Protein AF-A0AAN6TP79-F1 (afdb_monomer_lite)

Organism: NCBI:txid2587402

InterPro domains:
  IPR029052 Metallo-dependent phosphatase-like [G3DSA:3.60.21.10] (29-122)
  IPR029052 Metallo-dependent phosphatase-like [SSF56300] (22-113)

Foldseek 3Di:
DAEDQLFFQQDPVLQVVQCVPPCCNVPPPPDGSVVSNVVNVVVLVVLVVVLCVVPVDPDLDAAEYEYAAACCDPQLADPVCPPPSNCRRRYYPRLAVPSVVRHDAYHYHRRPDDGPGDDRPDD

Structure (mmCIF, N/CA/C/O backbone):
data_AF-A0AAN6TP79-F1
#
_entry.id   AF-A0AAN6TP79-F1
#
loop_
_atom_site.group_PDB
_atom_site.id
_atom_site.type_symbol
_atom_site.label_atom_id
_atom_site.label_alt_id
_atom_site.label_comp_id
_atom_site.label_asym_id
_atom_site.label_entity_id
_atom_site.label_seq_id
_atom_site.pdbx_PDB_ins_code
_atom_site.Cartn_x
_atom_site.Cartn_y
_atom_site.Cartn_z
_atom_site.occupancy
_atom_site.B_iso_or_equiv
_atom_site.auth_seq_id
_atom_site.auth_comp_id
_atom_site.auth_asym_id
_atom_site.auth_atom_id
_atom_site.pdbx_PDB_model_num
ATOM 1 N N . MET A 1 1 ? -1.975 2.909 18.268 1.00 73.56 1 MET A N 1
ATOM 2 C CA . MET A 1 1 ? -1.696 3.383 16.901 1.00 73.56 1 MET A CA 1
ATOM 3 C C . MET A 1 1 ? -0.992 2.246 16.197 1.00 73.56 1 MET A C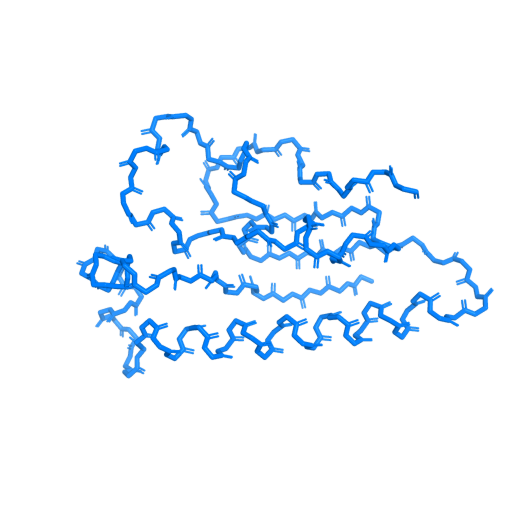 1
ATOM 5 O O . MET A 1 1 ? -0.227 1.568 16.870 1.00 73.56 1 MET A O 1
ATOM 9 N N . LEU A 1 2 ? -1.324 1.999 14.935 1.00 85.94 2 LEU A N 1
ATOM 10 C CA . LEU A 1 2 ? -0.627 1.035 14.084 1.00 85.94 2 LEU A CA 1
ATOM 11 C C . LEU A 1 2 ? -0.030 1.785 12.899 1.00 85.94 2 LEU A C 1
ATOM 13 O O . LEU A 1 2 ? -0.610 2.785 12.465 1.00 85.94 2 LEU A O 1
ATOM 17 N N . ASP A 1 3 ? 1.090 1.300 12.391 1.00 85.25 3 ASP A N 1
ATOM 18 C CA . ASP A 1 3 ? 1.784 1.885 11.259 1.00 85.25 3 ASP A CA 1
ATOM 19 C C . ASP A 1 3 ? 2.439 0.823 10.374 1.00 85.25 3 ASP A C 1
ATOM 21 O O . ASP A 1 3 ? 2.836 -0.243 10.840 1.00 85.25 3 ASP A O 1
ATOM 25 N N . CYS A 1 4 ? 2.494 1.104 9.074 1.00 86.25 4 CYS A N 1
ATOM 26 C CA . CYS A 1 4 ? 3.216 0.301 8.085 1.00 86.25 4 CYS A CA 1
ATOM 27 C C . CYS A 1 4 ? 3.509 1.141 6.837 1.00 86.25 4 CYS A C 1
ATOM 29 O O . CYS A 1 4 ? 2.944 2.223 6.661 1.00 86.25 4 CYS A O 1
ATOM 31 N N . THR A 1 5 ? 4.372 0.654 5.944 1.00 87.12 5 THR A N 1
ATOM 32 C CA . THR A 1 5 ? 4.577 1.325 4.652 1.00 87.12 5 THR A CA 1
ATOM 33 C C . THR A 1 5 ? 3.290 1.263 3.831 1.00 87.12 5 THR A C 1
ATOM 35 O O . THR A 1 5 ? 2.881 2.274 3.255 1.00 87.12 5 THR A O 1
ATOM 38 N N . LEU A 1 6 ? 2.609 0.113 3.868 1.00 88.38 6 LEU A N 1
ATOM 39 C CA . LEU A 1 6 ? 1.471 -0.218 3.019 1.00 88.38 6 LEU A CA 1
ATOM 40 C C . LEU A 1 6 ? 1.857 -0.046 1.552 1.00 88.38 6 LEU A C 1
ATOM 42 O O . LEU A 1 6 ? 1.348 0.828 0.860 1.00 88.38 6 LEU A O 1
ATOM 46 N N . LEU A 1 7 ? 2.774 -0.872 1.061 1.00 90.88 7 LEU A N 1
ATOM 47 C CA . LEU A 1 7 ? 3.063 -0.926 -0.364 1.00 90.88 7 LEU A CA 1
ATOM 48 C C . LEU A 1 7 ? 1.766 -1.069 -1.161 1.00 90.88 7 LEU A C 1
ATOM 50 O O . LEU A 1 7 ? 0.758 -1.569 -0.675 1.00 90.88 7 LEU A O 1
ATOM 54 N N . SER A 1 8 ? 1.750 -0.547 -2.376 1.00 89.62 8 SER A N 1
ATOM 55 C CA . SER A 1 8 ? 0.552 -0.544 -3.214 1.00 89.62 8 SER A CA 1
ATOM 56 C C . SER A 1 8 ? 0.304 -1.899 -3.882 1.00 89.62 8 SER A C 1
ATOM 58 O O . SER A 1 8 ? 1.241 -2.608 -4.253 1.00 89.62 8 SER A O 1
ATOM 60 N N . ALA A 1 9 ? -0.966 -2.238 -4.109 1.00 90.19 9 ALA A N 1
ATOM 61 C CA . ALA A 1 9 ? -1.326 -3.357 -4.970 1.00 90.19 9 ALA A CA 1
ATOM 62 C C . ALA A 1 9 ? -1.218 -2.918 -6.435 1.00 90.19 9 ALA A C 1
ATOM 64 O O . ALA A 1 9 ? -2.112 -2.250 -6.952 1.00 90.19 9 ALA A O 1
ATOM 65 N N . ILE A 1 10 ? -0.128 -3.286 -7.112 1.00 90.62 10 ILE A N 1
ATOM 66 C CA . ILE A 1 10 ? 0.071 -2.951 -8.528 1.00 90.62 10 ILE A CA 1
ATOM 67 C C . ILE A 1 10 ? -0.671 -3.978 -9.401 1.00 90.62 10 ILE A C 1
ATOM 69 O O . ILE A 1 10 ? -0.289 -5.158 -9.394 1.00 90.62 10 ILE A O 1
ATOM 73 N N . PRO A 1 11 ? -1.688 -3.568 -10.190 1.00 89.56 11 PRO A N 1
ATOM 74 C CA . PRO A 1 11 ? -2.380 -4.468 -11.106 1.00 89.56 11 PRO A CA 1
ATOM 75 C C . PRO A 1 11 ? -1.410 -5.080 -12.112 1.00 89.56 11 PRO A C 1
ATOM 77 O O . PRO A 1 11 ? -0.502 -4.402 -12.589 1.00 89.56 11 PRO A O 1
ATOM 80 N N . GLU A 1 12 ? -1.632 -6.337 -12.496 1.00 90.75 12 GLU A N 1
ATOM 81 C CA . GLU A 1 12 ? -0.758 -7.042 -13.444 1.00 90.75 12 GLU A CA 1
ATOM 82 C C . GLU A 1 12 ? -0.551 -6.252 -14.745 1.00 90.75 12 GLU A C 1
ATOM 84 O O . GLU A 1 12 ? 0.584 -6.068 -15.183 1.00 90.75 12 GLU A O 1
ATOM 89 N N . ALA A 1 13 ? -1.631 -5.678 -15.284 1.00 91.31 13 ALA A N 1
ATOM 90 C CA . ALA A 1 13 ? -1.605 -4.840 -16.482 1.00 91.31 13 ALA A CA 1
ATOM 91 C C . ALA A 1 13 ? -0.745 -3.565 -16.342 1.00 91.31 13 ALA A C 1
ATOM 93 O O . ALA A 1 13 ? -0.284 -3.028 -17.346 1.00 91.31 13 ALA A O 1
ATOM 94 N N . ALA A 1 14 ? -0.510 -3.083 -15.117 1.00 90.12 14 ALA A N 1
ATOM 95 C CA . ALA A 1 14 ? 0.275 -1.883 -14.835 1.00 90.12 14 ALA A CA 1
ATOM 96 C C . ALA A 1 14 ? 1.734 -2.184 -14.443 1.00 90.12 14 ALA A C 1
ATOM 98 O O . ALA A 1 14 ? 2.553 -1.267 -14.406 1.00 90.12 14 ALA A O 1
ATOM 99 N N . ARG A 1 15 ? 2.104 -3.447 -14.178 1.00 93.56 15 ARG A N 1
ATOM 100 C CA . ARG A 1 15 ? 3.451 -3.800 -13.683 1.00 93.56 15 ARG A CA 1
ATOM 101 C C . ARG A 1 15 ? 4.562 -3.311 -14.604 1.00 93.56 15 ARG A C 1
ATOM 103 O O . ARG A 1 15 ? 5.476 -2.641 -14.142 1.00 93.56 15 ARG A O 1
ATOM 110 N N . GLY A 1 16 ? 4.438 -3.570 -15.907 1.00 93.94 16 GLY A N 1
ATOM 111 C CA . GLY A 1 16 ? 5.467 -3.186 -16.876 1.00 93.94 16 GLY A CA 1
ATOM 112 C C . GLY A 1 16 ? 5.687 -1.672 -16.958 1.00 93.94 16 GLY A C 1
ATOM 113 O O . GLY A 1 16 ? 6.827 -1.215 -17.004 1.00 93.94 16 GLY A O 1
ATOM 114 N N . ILE A 1 17 ? 4.613 -0.872 -16.932 1.00 93.81 17 ILE A N 1
ATOM 115 C CA . ILE A 1 17 ? 4.743 0.591 -16.955 1.00 93.81 17 ILE A CA 1
ATOM 116 C C . ILE A 1 17 ? 5.260 1.135 -15.618 1.00 93.81 17 ILE A C 1
ATOM 118 O O . ILE A 1 17 ? 6.061 2.067 -15.623 1.00 93.81 17 ILE A O 1
ATOM 122 N N . VAL A 1 18 ? 4.865 0.539 -14.489 1.00 92.75 18 VAL A N 1
ATOM 123 C CA . VAL A 1 18 ? 5.354 0.919 -13.158 1.00 92.75 18 VAL A CA 1
ATOM 124 C C . VAL A 1 18 ? 6.851 0.646 -13.028 1.00 92.75 18 VAL A C 1
ATOM 126 O O . VAL A 1 18 ? 7.592 1.573 -12.712 1.00 92.75 18 VAL A O 1
ATOM 129 N N . GLU A 1 19 ? 7.318 -0.560 -13.360 1.00 94.50 19 GLU A N 1
ATOM 130 C CA . GLU A 1 19 ? 8.749 -0.904 -13.322 1.00 94.50 19 GLU A CA 1
ATOM 131 C C . GLU A 1 19 ? 9.577 0.003 -14.248 1.00 94.50 19 GLU A C 1
ATOM 133 O O . GLU A 1 19 ? 10.667 0.457 -13.900 1.00 94.50 19 GLU A O 1
ATOM 138 N N . ALA A 1 20 ? 9.033 0.351 -15.418 1.00 93.12 20 ALA A N 1
ATOM 139 C CA . ALA A 1 20 ? 9.699 1.242 -16.361 1.00 93.12 20 ALA A CA 1
ATOM 140 C C . ALA A 1 20 ? 9.758 2.713 -15.903 1.00 93.12 20 ALA A C 1
ATOM 142 O O . ALA A 1 20 ? 10.632 3.462 -16.359 1.00 93.12 20 ALA A O 1
ATOM 143 N N . LYS A 1 21 ? 8.833 3.178 -15.055 1.00 93.19 21 LYS A N 1
ATOM 144 C CA . LYS A 1 21 ? 8.660 4.612 -14.745 1.00 93.19 21 LYS A CA 1
ATOM 145 C C . LYS A 1 21 ? 9.023 4.997 -13.319 1.00 93.19 21 LYS A C 1
ATOM 147 O O . LYS A 1 21 ? 9.476 6.120 -13.122 1.00 93.19 21 LYS A O 1
ATOM 152 N N . VAL A 1 22 ? 8.877 4.094 -12.358 1.00 91.06 22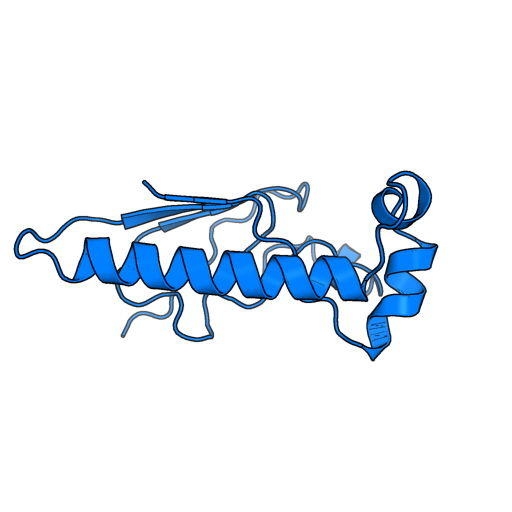 VAL A N 1
ATOM 153 C CA . VAL A 1 22 ? 9.145 4.355 -10.942 1.00 91.06 22 VAL A CA 1
ATOM 154 C C . VAL A 1 22 ? 10.582 3.953 -10.612 1.00 91.06 22 VAL A C 1
ATOM 156 O O . VAL A 1 22 ? 11.008 2.840 -10.913 1.00 91.06 22 VAL A O 1
ATOM 159 N N . ASN A 1 23 ? 11.349 4.875 -10.024 1.00 92.12 23 ASN A N 1
ATOM 160 C CA . ASN A 1 23 ? 12.787 4.684 -9.800 1.00 92.12 23 ASN A CA 1
ATOM 161 C C . ASN A 1 23 ? 13.101 3.563 -8.808 1.00 92.12 23 ASN A C 1
ATOM 163 O O . ASN A 1 23 ? 14.116 2.897 -8.973 1.00 92.12 23 ASN A O 1
ATOM 167 N N . ASP A 1 24 ? 12.228 3.295 -7.840 1.00 89.81 24 ASP A N 1
ATOM 168 C CA . ASP A 1 24 ? 12.428 2.230 -6.852 1.00 89.81 24 ASP A CA 1
ATOM 169 C C . ASP A 1 24 ? 12.675 0.866 -7.518 1.00 89.81 24 ASP A C 1
ATOM 171 O O . ASP A 1 24 ? 13.552 0.120 -7.096 1.00 89.81 24 ASP A O 1
ATOM 175 N N . PHE A 1 25 ? 11.990 0.575 -8.629 1.00 92.94 25 PHE A N 1
ATOM 176 C CA . PHE A 1 25 ? 12.159 -0.667 -9.401 1.00 92.94 25 PHE A CA 1
ATOM 177 C C . PHE A 1 25 ? 13.439 -0.711 -10.250 1.00 92.94 25 PHE A C 1
ATOM 179 O O . PHE A 1 25 ? 13.752 -1.740 -10.845 1.00 92.94 25 PHE A O 1
ATOM 186 N N . LYS A 1 26 ? 14.177 0.398 -10.332 1.00 91.75 26 LYS A N 1
ATOM 187 C CA . LYS A 1 26 ? 15.444 0.512 -11.072 1.00 91.75 26 LYS A CA 1
ATOM 188 C C . LYS A 1 26 ? 16.642 0.537 -10.135 1.00 91.75 26 LYS A C 1
ATOM 190 O O . LYS A 1 26 ? 17.664 -0.070 -10.432 1.00 91.75 26 LYS A O 1
ATOM 195 N N . GLU A 1 27 ? 16.500 1.243 -9.019 1.00 94.38 27 GLU A N 1
ATOM 196 C CA . GLU A 1 27 ? 17.589 1.521 -8.085 1.00 94.38 27 GLU A CA 1
ATOM 197 C C . GLU A 1 27 ? 17.672 0.481 -6.957 1.00 94.38 27 GLU A C 1
ATOM 199 O O . GLU A 1 27 ? 18.757 0.209 -6.440 1.00 94.38 27 GLU A O 1
ATOM 204 N N . ILE A 1 28 ? 16.549 -0.139 -6.567 1.00 93.25 28 ILE A N 1
ATOM 205 C CA . ILE A 1 28 ? 16.540 -1.160 -5.516 1.00 93.25 28 ILE A CA 1
ATOM 206 C C . ILE A 1 28 ? 16.822 -2.528 -6.141 1.00 93.25 28 ILE A C 1
ATOM 208 O O . ILE A 1 28 ? 16.048 -3.065 -6.937 1.00 93.25 28 ILE A O 1
ATOM 212 N N . SER A 1 29 ? 17.945 -3.125 -5.742 1.00 94.25 29 SER A N 1
ATOM 213 C CA . SER A 1 29 ? 18.373 -4.431 -6.245 1.00 94.25 29 SER A CA 1
ATOM 214 C C . SER A 1 29 ? 17.311 -5.508 -6.009 1.00 94.25 29 SER A C 1
ATOM 216 O O . SER A 1 29 ? 16.832 -5.697 -4.889 1.00 94.25 29 SER A O 1
ATOM 218 N N . GLN A 1 30 ? 16.972 -6.243 -7.074 1.00 92.75 30 GLN A N 1
ATOM 219 C CA . GLN A 1 30 ? 15.981 -7.328 -7.065 1.00 92.75 30 GLN A CA 1
ATOM 220 C C . GLN A 1 30 ? 14.573 -6.897 -6.610 1.00 92.75 30 GLN A C 1
ATOM 222 O O . GLN A 1 30 ? 13.797 -7.727 -6.119 1.00 92.75 30 GLN A O 1
ATOM 227 N N . TRP A 1 31 ? 14.235 -5.614 -6.762 1.00 95.31 31 TRP A N 1
ATOM 228 C CA . TRP A 1 31 ? 12.897 -5.102 -6.501 1.00 95.31 31 TRP A CA 1
ATOM 229 C C . TRP A 1 31 ? 12.043 -5.161 -7.768 1.00 95.31 31 TRP A C 1
ATOM 231 O O . TRP A 1 31 ? 12.235 -4.391 -8.702 1.00 95.31 31 TRP A O 1
ATOM 241 N N . THR A 1 32 ? 11.109 -6.110 -7.808 1.00 94.75 32 THR A N 1
ATOM 242 C CA . THR A 1 32 ? 10.174 -6.307 -8.928 1.00 94.75 32 THR A CA 1
ATOM 243 C C . THR A 1 32 ? 8.753 -5.980 -8.491 1.00 94.75 32 THR A C 1
ATOM 245 O O . THR A 1 32 ? 8.432 -6.056 -7.304 1.00 94.75 32 THR A O 1
ATOM 248 N N . ALA A 1 33 ? 7.855 -5.684 -9.431 1.00 93.75 33 ALA A N 1
ATOM 249 C CA . ALA A 1 33 ? 6.439 -5.470 -9.133 1.00 93.75 33 ALA A CA 1
ATOM 250 C C . ALA A 1 33 ? 5.784 -6.717 -8.519 1.00 93.75 33 ALA A C 1
ATOM 252 O O . ALA A 1 33 ? 4.856 -6.605 -7.719 1.00 93.75 33 ALA A O 1
ATOM 253 N N . GLN A 1 34 ? 6.297 -7.909 -8.840 1.00 93.31 34 GLN A N 1
ATOM 254 C CA . GLN A 1 34 ? 5.899 -9.145 -8.170 1.00 93.31 34 GLN A CA 1
ATOM 255 C C . GLN A 1 34 ? 6.317 -9.147 -6.695 1.00 93.31 34 GLN A C 1
ATOM 257 O O . GLN A 1 34 ? 5.493 -9.440 -5.833 1.00 93.31 34 GLN A O 1
ATOM 262 N N . ARG A 1 35 ? 7.578 -8.809 -6.394 1.00 94.62 35 ARG A N 1
ATOM 263 C CA . ARG A 1 35 ? 8.077 -8.738 -5.014 1.00 94.62 35 ARG A CA 1
ATOM 264 C C . ARG A 1 35 ? 7.349 -7.666 -4.208 1.00 94.62 35 ARG A C 1
ATOM 266 O O . ARG A 1 35 ? 6.965 -7.922 -3.075 1.00 94.62 35 ARG A O 1
ATOM 273 N N . HIS A 1 36 ? 7.123 -6.501 -4.808 1.00 94.75 36 HIS A N 1
ATOM 274 C CA . HIS A 1 36 ? 6.339 -5.415 -4.224 1.00 94.75 36 HIS A CA 1
ATOM 275 C C . HIS A 1 36 ? 4.920 -5.875 -3.868 1.00 94.75 36 HIS A C 1
ATOM 277 O O . HIS A 1 36 ? 4.462 -5.623 -2.760 1.00 94.75 36 HIS A O 1
ATOM 283 N N . GLY A 1 37 ? 4.255 -6.608 -4.770 1.00 92.69 37 GLY A N 1
ATOM 284 C CA . GLY A 1 37 ? 2.940 -7.201 -4.511 1.00 92.69 37 GLY A CA 1
ATOM 285 C C . GLY A 1 37 ? 2.947 -8.237 -3.381 1.00 92.69 37 GLY A C 1
ATOM 286 O O . GLY A 1 37 ? 2.064 -8.212 -2.535 1.00 92.69 37 GLY A O 1
ATOM 287 N N . ALA A 1 38 ? 3.967 -9.097 -3.309 1.00 94.12 38 ALA A N 1
ATOM 288 C CA . ALA A 1 38 ? 4.089 -10.066 -2.217 1.00 94.12 38 ALA A CA 1
ATOM 289 C C . ALA A 1 38 ? 4.256 -9.378 -0.850 1.00 94.12 38 ALA A C 1
ATOM 291 O O . ALA A 1 38 ? 3.602 -9.753 0.118 1.00 94.12 38 ALA A O 1
ATOM 292 N N . VAL A 1 39 ? 5.081 -8.326 -0.780 1.00 94.38 39 VAL A N 1
ATOM 293 C CA . VAL A 1 39 ? 5.246 -7.542 0.453 1.00 94.38 39 VAL A CA 1
ATOM 294 C C . VAL A 1 39 ? 3.964 -6.774 0.797 1.00 94.38 39 VAL A C 1
ATOM 296 O O . VAL A 1 39 ? 3.611 -6.702 1.970 1.00 94.38 39 VAL A O 1
ATOM 299 N N . HIS A 1 40 ? 3.231 -6.257 -0.197 1.00 93.06 40 HIS A N 1
ATOM 300 C CA . HIS A 1 40 ? 1.900 -5.679 0.023 1.00 93.06 40 HIS A CA 1
ATOM 301 C C . HIS A 1 40 ? 0.953 -6.675 0.710 1.00 93.06 40 HIS A C 1
ATOM 303 O O . HIS A 1 40 ? 0.312 -6.322 1.701 1.00 93.06 40 HIS A O 1
ATOM 309 N N . ASP A 1 41 ? 0.884 -7.915 0.218 1.00 92.12 41 ASP A N 1
ATOM 310 C CA . ASP A 1 41 ? 0.012 -8.947 0.786 1.00 92.12 41 ASP A CA 1
ATOM 311 C C . ASP A 1 41 ? 0.389 -9.271 2.244 1.00 92.12 41 ASP A C 1
ATOM 313 O O . ASP A 1 41 ? -0.493 -9.350 3.109 1.00 92.12 41 ASP A O 1
ATOM 317 N N . ASP A 1 42 ? 1.690 -9.380 2.537 1.00 93.94 42 ASP A N 1
ATOM 318 C CA . ASP A 1 42 ? 2.211 -9.601 3.892 1.00 93.94 42 ASP A CA 1
ATOM 319 C C . ASP A 1 42 ? 1.861 -8.438 4.839 1.00 93.94 42 ASP A C 1
ATOM 321 O O . ASP A 1 42 ? 1.379 -8.658 5.956 1.00 93.94 42 ASP A O 1
ATOM 325 N N . GLU A 1 43 ? 2.052 -7.189 4.398 1.00 91.94 43 GLU A N 1
ATOM 326 C CA . GLU A 1 43 ? 1.714 -5.994 5.180 1.00 91.94 43 GLU A CA 1
ATOM 327 C C . GLU A 1 43 ? 0.207 -5.900 5.450 1.00 91.94 43 GLU A C 1
ATOM 329 O O . GLU A 1 43 ? -0.204 -5.618 6.579 1.00 91.94 43 GLU A O 1
ATOM 334 N N . VAL A 1 44 ? -0.636 -6.183 4.451 1.00 90.19 44 VAL A N 1
ATOM 335 C CA . VAL A 1 44 ? -2.098 -6.196 4.608 1.00 90.19 44 VAL A CA 1
ATOM 336 C C . VAL A 1 44 ? -2.536 -7.286 5.585 1.00 90.19 44 VAL A C 1
ATOM 338 O O . VAL A 1 44 ? -3.404 -7.038 6.430 1.00 90.19 44 VAL A O 1
ATOM 341 N N . ALA A 1 45 ? -1.955 -8.484 5.498 1.00 91.00 45 ALA A N 1
ATOM 342 C CA . ALA A 1 45 ? -2.258 -9.579 6.412 1.00 91.00 45 ALA A CA 1
ATOM 343 C C . ALA A 1 45 ? -1.882 -9.223 7.858 1.00 91.00 45 ALA A C 1
ATOM 345 O O . ALA A 1 45 ? -2.709 -9.372 8.766 1.00 91.00 45 ALA A O 1
ATOM 346 N N . LEU A 1 46 ? -0.678 -8.681 8.066 1.00 90.75 46 LEU A N 1
ATOM 347 C CA . LEU A 1 46 ? -0.205 -8.245 9.378 1.00 90.75 46 LEU A CA 1
ATOM 348 C C . LEU A 1 46 ? -1.086 -7.131 9.955 1.00 90.75 46 LEU A C 1
ATOM 350 O O . LEU A 1 46 ? -1.513 -7.213 11.110 1.00 90.75 46 LEU A O 1
ATOM 354 N N . LEU A 1 47 ? -1.410 -6.118 9.147 1.00 89.75 47 LEU A N 1
ATOM 355 C CA . LEU A 1 47 ? -2.236 -4.993 9.573 1.00 89.75 47 LEU A CA 1
ATOM 356 C C . LEU A 1 47 ? -3.639 -5.453 9.984 1.00 89.75 47 LEU A C 1
ATOM 358 O O . LEU A 1 47 ? -4.154 -5.027 11.018 1.00 89.75 47 LEU A O 1
ATOM 362 N N . ARG A 1 48 ? -4.257 -6.358 9.215 1.00 87.56 48 ARG A N 1
ATOM 363 C CA . ARG A 1 48 ? -5.576 -6.928 9.539 1.00 87.56 48 ARG A CA 1
ATOM 364 C C . ARG A 1 48 ? -5.560 -7.695 10.857 1.00 87.56 48 ARG A C 1
ATOM 366 O O . ARG A 1 48 ? -6.481 -7.538 11.661 1.00 87.56 48 ARG A O 1
ATOM 373 N N . GLU A 1 49 ? -4.522 -8.488 11.101 1.00 88.94 49 GLU A N 1
ATOM 374 C CA . GLU A 1 49 ? -4.380 -9.229 12.354 1.00 88.94 49 GLU A CA 1
ATOM 375 C C . GLU A 1 49 ? -4.205 -8.277 13.549 1.00 88.94 49 GLU A C 1
ATOM 377 O O . GLU A 1 49 ? -4.898 -8.409 14.559 1.00 88.94 49 GLU A O 1
ATOM 382 N N . GLN A 1 50 ? -3.383 -7.235 13.417 1.00 88.88 50 GLN A N 1
ATOM 383 C CA . GLN A 1 50 ? -3.225 -6.213 14.457 1.00 88.88 50 GLN A CA 1
ATOM 384 C C . GLN A 1 50 ? -4.528 -5.445 14.730 1.00 88.88 50 GLN A C 1
ATOM 386 O O . GLN A 1 50 ? -4.896 -5.228 15.889 1.00 88.88 50 GLN A O 1
ATOM 391 N N . VAL A 1 51 ? -5.270 -5.065 13.683 1.00 85.88 51 VAL A N 1
ATOM 392 C CA . VAL A 1 51 ? -6.594 -4.434 13.817 1.00 85.88 51 VAL A CA 1
ATOM 393 C C . VAL A 1 51 ? -7.538 -5.354 14.590 1.00 85.88 51 VAL A C 1
ATOM 395 O O . VAL A 1 51 ? -8.203 -4.904 15.528 1.00 85.88 51 VAL A O 1
ATOM 398 N N . LYS A 1 52 ? -7.576 -6.648 14.260 1.00 86.06 52 LYS A N 1
ATOM 399 C CA . LYS A 1 52 ? -8.407 -7.642 14.951 1.00 86.06 52 LYS A CA 1
ATOM 400 C C . LYS A 1 52 ? -8.036 -7.772 16.429 1.00 86.06 52 LYS A C 1
ATOM 402 O O . LYS A 1 52 ? -8.931 -7.769 17.275 1.00 86.06 52 LYS A O 1
ATOM 407 N N . GLN A 1 53 ? -6.749 -7.827 16.763 1.00 85.44 53 GLN A N 1
ATOM 408 C CA . GLN A 1 53 ? -6.279 -7.906 18.152 1.00 85.44 53 GLN A CA 1
ATOM 409 C C . GLN A 1 53 ? -6.685 -6.674 18.970 1.00 85.44 53 GLN A C 1
ATOM 411 O O . GLN A 1 53 ? -7.172 -6.799 20.096 1.00 85.44 53 GLN A O 1
ATOM 416 N N . VAL A 1 54 ? -6.546 -5.476 18.395 1.00 83.88 54 VAL A N 1
ATOM 417 C CA . VAL A 1 54 ? -6.914 -4.223 19.071 1.00 83.88 54 VAL A CA 1
ATOM 418 C C . VAL A 1 54 ? -8.429 -4.101 19.245 1.00 83.88 54 VAL A C 1
ATOM 420 O O . VAL A 1 54 ? -8.899 -3.682 20.306 1.00 83.88 54 VAL A O 1
ATOM 423 N N . THR A 1 55 ? -9.201 -4.468 18.222 1.00 81.44 55 THR A N 1
ATOM 424 C CA . THR A 1 55 ? -10.668 -4.331 18.215 1.00 81.44 55 THR A CA 1
ATOM 425 C C . THR A 1 55 ? -11.385 -5.410 19.025 1.00 81.44 55 THR A C 1
ATOM 427 O O . THR A 1 55 ? -12.457 -5.138 19.556 1.00 81.44 55 THR A O 1
ATOM 430 N N . SER A 1 56 ? -10.782 -6.591 19.198 1.00 81.38 56 SER A N 1
ATOM 431 C CA . SER A 1 56 ? -11.334 -7.683 20.021 1.00 81.38 56 SER A CA 1
ATOM 432 C C . SER A 1 56 ? -11.171 -7.455 21.529 1.00 81.38 56 SER A C 1
ATOM 434 O O . SER A 1 56 ? -11.666 -8.243 22.333 1.00 81.38 56 SER A O 1
ATOM 436 N N . SER A 1 57 ? -10.472 -6.396 21.948 1.00 75.81 57 SER A N 1
ATOM 437 C CA . SER A 1 57 ? -10.296 -6.102 23.369 1.00 75.81 57 SER A CA 1
ATOM 438 C C . SER A 1 57 ? -11.599 -5.596 24.005 1.00 75.81 57 SER A C 1
ATOM 440 O O . SER A 1 57 ? -12.313 -4.794 23.409 1.00 75.81 57 SER A O 1
ATOM 442 N N . LEU A 1 58 ? -11.878 -5.999 25.253 1.00 71.38 58 LEU A N 1
ATOM 443 C CA . LEU A 1 58 ? -13.072 -5.574 26.011 1.00 71.38 58 LEU A CA 1
ATOM 444 C C . LEU A 1 58 ? -13.167 -4.048 26.205 1.00 71.38 58 LEU A C 1
ATOM 446 O O . LEU A 1 58 ? -14.236 -3.512 26.496 1.00 71.38 58 LEU A O 1
ATOM 450 N N . ILE A 1 59 ? -12.052 -3.336 26.035 1.00 76.88 59 ILE A N 1
ATOM 451 C CA . ILE A 1 59 ? -11.989 -1.880 26.097 1.00 76.88 59 ILE A CA 1
ATOM 452 C C . ILE A 1 59 ? -12.187 -1.331 24.684 1.00 76.88 59 ILE A C 1
ATOM 454 O O . ILE A 1 59 ? -11.349 -1.534 23.806 1.00 76.88 59 ILE A O 1
ATOM 458 N N . LYS A 1 60 ? -13.259 -0.562 24.468 1.00 69.81 60 LYS A N 1
ATOM 459 C CA . LYS A 1 60 ? -13.467 0.159 23.204 1.00 69.81 60 LYS A CA 1
ATOM 460 C C . LYS A 1 60 ? -12.358 1.197 23.004 1.00 69.81 60 LYS A C 1
ATOM 462 O O . LYS A 1 60 ? -12.371 2.257 23.627 1.00 69.81 60 LYS A O 1
ATOM 467 N N . ARG A 1 61 ? -11.404 0.904 22.120 1.00 73.50 61 ARG A N 1
ATOM 468 C CA . ARG A 1 61 ? -10.323 1.820 21.727 1.00 73.50 61 ARG A CA 1
ATOM 469 C C . ARG A 1 61 ? -10.632 2.454 20.373 1.00 73.50 61 ARG A C 1
ATOM 471 O O . ARG A 1 61 ? -11.167 1.804 19.484 1.00 73.50 61 ARG A O 1
ATOM 478 N N . ARG A 1 62 ? -10.281 3.732 20.209 1.00 78.56 62 ARG A N 1
ATOM 479 C CA . ARG A 1 62 ? -10.276 4.394 18.895 1.00 78.56 62 ARG A CA 1
ATOM 480 C C . ARG A 1 62 ? -8.960 4.048 18.205 1.00 78.56 62 ARG A C 1
ATOM 482 O O . ARG A 1 62 ? -7.904 4.377 18.739 1.00 78.56 62 ARG A O 1
ATOM 489 N N . LEU A 1 63 ? -9.025 3.384 17.055 1.00 81.94 63 LEU A N 1
ATOM 490 C CA . LEU A 1 63 ? -7.839 2.980 16.307 1.00 81.94 63 LEU A CA 1
ATOM 491 C C . LEU A 1 63 ? -7.512 4.001 15.210 1.00 81.94 63 LEU A C 1
ATOM 493 O O . LEU A 1 63 ? -8.358 4.304 14.368 1.00 81.94 63 LEU A O 1
ATOM 497 N N . LEU A 1 64 ? -6.286 4.521 15.257 1.00 84.19 64 LEU A N 1
ATOM 498 C CA . LEU A 1 64 ? -5.652 5.300 14.195 1.00 84.19 64 LEU A CA 1
ATOM 499 C C . LEU A 1 64 ? -4.599 4.427 13.514 1.00 84.19 64 LEU A C 1
ATOM 501 O O . LEU A 1 64 ? -3.807 3.783 14.218 1.00 84.19 64 LEU A O 1
ATOM 505 N N . ILE A 1 65 ? -4.598 4.446 12.183 1.00 85.31 65 ILE A N 1
ATOM 506 C CA . ILE A 1 65 ? -3.592 3.793 11.345 1.00 85.31 65 ILE A CA 1
ATOM 507 C C . ILE A 1 65 ? -2.844 4.864 10.550 1.00 85.31 65 ILE A C 1
ATOM 509 O O . ILE A 1 65 ? -3.475 5.736 9.951 1.00 85.31 65 ILE A O 1
ATOM 513 N N . ALA A 1 66 ? -1.516 4.806 10.567 1.00 86.19 66 ALA A N 1
ATOM 514 C CA . ALA A 1 66 ? -0.650 5.649 9.754 1.00 86.19 66 ALA A CA 1
ATOM 515 C C . ALA A 1 66 ? 0.027 4.804 8.666 1.00 86.19 66 ALA A C 1
ATOM 517 O O . ALA A 1 66 ? 0.596 3.761 8.972 1.00 86.19 66 ALA A O 1
ATOM 518 N N . THR A 1 67 ? -0.025 5.228 7.407 1.00 86.88 67 THR A N 1
ATOM 519 C CA . THR A 1 67 ? 0.617 4.514 6.296 1.00 86.88 67 THR A CA 1
ATOM 520 C C . THR A 1 67 ? 1.469 5.434 5.442 1.00 86.88 67 THR A C 1
ATOM 522 O O . THR A 1 67 ? 1.205 6.634 5.364 1.00 86.88 67 THR A O 1
ATOM 525 N N . HIS A 1 68 ? 2.508 4.898 4.798 1.00 84.94 68 HIS A N 1
ATOM 526 C CA . HIS A 1 68 ? 3.273 5.695 3.842 1.00 84.94 68 HIS A CA 1
ATOM 527 C C . HIS A 1 68 ? 2.444 5.958 2.581 1.00 84.94 68 HIS A C 1
ATOM 529 O O . HIS A 1 68 ? 2.211 7.119 2.248 1.00 84.94 68 HIS A O 1
ATOM 535 N N . HIS A 1 69 ? 1.943 4.907 1.925 1.00 83.62 69 HIS A N 1
ATOM 536 C CA . HIS A 1 69 ? 1.059 5.048 0.765 1.00 83.62 69 HIS A CA 1
ATOM 537 C C . HIS A 1 69 ? -0.402 5.253 1.162 1.00 83.62 69 HIS A C 1
ATOM 539 O O . HIS A 1 69 ? -0.837 4.902 2.266 1.00 83.62 69 HIS A O 1
ATOM 545 N N . ALA A 1 70 ? -1.177 5.795 0.225 1.00 83.81 70 ALA A N 1
ATOM 546 C CA . ALA A 1 70 ? -2.597 6.027 0.420 1.00 83.81 70 ALA A CA 1
ATOM 547 C C . ALA A 1 70 ? -3.400 4.705 0.424 1.00 83.81 70 ALA A C 1
ATOM 549 O O . ALA A 1 70 ? -3.275 3.909 -0.511 1.00 83.81 70 ALA A O 1
ATOM 550 N N . PRO A 1 71 ? -4.262 4.467 1.434 1.00 82.69 71 PRO A N 1
ATOM 551 C CA . PRO A 1 71 ? -5.094 3.265 1.544 1.00 82.69 71 PRO A CA 1
ATOM 552 C C . PRO A 1 71 ? -6.412 3.366 0.751 1.00 82.69 71 PRO A C 1
ATOM 554 O O . PRO A 1 71 ? -7.292 2.511 0.904 1.00 82.69 71 PRO A O 1
ATOM 557 N N . CYS A 1 72 ? -6.559 4.416 -0.062 1.00 78.19 72 CYS A N 1
ATOM 558 C CA . CYS A 1 72 ? -7.582 4.567 -1.088 1.00 78.19 72 CYS A CA 1
ATOM 559 C C . CYS A 1 72 ? -7.003 5.317 -2.304 1.00 78.19 72 CYS A C 1
ATOM 561 O O . CYS A 1 72 ? -6.050 6.088 -2.179 1.00 78.19 72 CYS A O 1
ATOM 563 N N . ILE A 1 73 ? -7.558 5.063 -3.482 1.00 72.12 73 ILE A N 1
ATOM 564 C CA . ILE A 1 73 ? -7.226 5.683 -4.770 1.00 72.12 73 ILE A CA 1
ATOM 565 C C . ILE A 1 73 ? -8.143 6.887 -5.012 1.00 72.12 73 ILE A C 1
ATOM 567 O O . ILE A 1 73 ? -7.688 7.931 -5.476 1.00 72.12 73 ILE A O 1
ATOM 571 N N . GLU A 1 74 ? -9.430 6.773 -4.676 1.00 67.69 74 GLU A N 1
ATOM 572 C CA . GLU A 1 74 ? -10.385 7.865 -4.874 1.00 67.69 74 GLU A CA 1
ATOM 573 C C . GLU A 1 74 ? -10.012 9.096 -4.029 1.00 67.69 74 GLU A C 1
ATOM 575 O O . GLU A 1 74 ? -9.829 9.011 -2.816 1.00 67.69 74 GLU A O 1
ATOM 580 N N . SER A 1 75 ? -9.924 10.266 -4.673 1.00 62.47 75 SER A N 1
ATOM 581 C CA . SER A 1 75 ? -9.631 11.560 -4.031 1.00 62.47 75 SER A CA 1
ATOM 582 C C . SER A 1 75 ? -8.264 11.676 -3.326 1.00 62.47 75 SER A C 1
ATOM 584 O O . SER A 1 75 ? -8.045 12.632 -2.576 1.00 62.47 75 SER A O 1
ATOM 586 N N . THR A 1 76 ? -7.328 10.743 -3.548 1.00 60.38 76 THR A N 1
ATOM 587 C CA . THR A 1 76 ? -5.968 10.807 -2.968 1.00 60.38 76 THR A CA 1
ATOM 588 C C . THR A 1 76 ? -4.934 11.399 -3.914 1.00 60.38 76 THR A C 1
ATOM 590 O O . THR A 1 76 ? -3.901 11.896 -3.459 1.00 60.38 76 THR A O 1
ATOM 593 N N . PHE A 1 77 ? -5.253 11.446 -5.205 1.00 62.38 77 PHE A N 1
ATOM 594 C CA . PHE A 1 77 ? -4.470 12.111 -6.236 1.00 62.38 77 PHE A CA 1
ATOM 595 C C . PHE A 1 77 ? -5.141 13.412 -6.685 1.00 62.38 77 PHE A C 1
ATOM 597 O O . PHE A 1 77 ? -6.357 13.580 -6.613 1.00 62.38 77 PHE A O 1
ATOM 604 N N . ARG A 1 78 ? -4.332 14.363 -7.164 1.00 57.22 78 ARG A N 1
ATOM 605 C CA . ARG A 1 78 ? -4.841 15.525 -7.903 1.00 57.22 78 ARG A CA 1
ATOM 606 C C . ARG A 1 78 ? -5.432 15.011 -9.224 1.00 57.22 78 ARG A C 1
ATOM 608 O O . ARG A 1 78 ? -4.762 14.230 -9.887 1.00 57.22 78 ARG A O 1
ATOM 615 N N . GLN A 1 79 ? -6.606 15.500 -9.630 1.00 57.00 79 GLN A N 1
ATOM 616 C CA . GLN A 1 79 ? -7.339 15.073 -10.843 1.00 57.00 79 GLN A CA 1
ATOM 617 C C . GLN A 1 79 ? -6.474 15.032 -12.127 1.00 57.00 79 GLN A C 1
ATOM 619 O O . GLN A 1 79 ? -6.697 14.229 -13.027 1.00 57.00 79 GLN A O 1
ATOM 624 N N . GLU A 1 80 ? -5.436 15.868 -12.202 1.00 56.84 80 GLU A N 1
ATOM 625 C CA . GLU A 1 80 ? -4.448 15.912 -13.293 1.00 56.84 80 GLU A CA 1
ATOM 626 C C . GLU A 1 80 ? -3.555 14.654 -13.395 1.00 56.84 80 GLU A C 1
ATOM 628 O O . GLU A 1 80 ? -2.903 14.438 -14.416 1.00 56.84 80 GLU A O 1
ATOM 633 N N . HIS A 1 81 ? -3.510 13.817 -12.356 1.00 58.53 81 HIS A N 1
ATOM 634 C CA . HIS A 1 81 ? -2.737 12.575 -12.303 1.00 58.53 81 HIS A CA 1
ATOM 635 C C . HIS A 1 81 ? -3.592 11.310 -12.452 1.00 58.53 81 HIS A C 1
ATOM 637 O O . HIS A 1 81 ? -3.017 10.226 -12.547 1.00 58.53 81 HIS A O 1
ATOM 643 N N . ASP A 1 82 ? -4.920 11.424 -12.555 1.00 60.50 82 ASP A N 1
ATOM 644 C CA . ASP A 1 82 ? -5.820 10.269 -12.719 1.00 60.50 82 ASP A CA 1
ATOM 645 C C . ASP A 1 82 ? -5.537 9.495 -14.016 1.00 60.50 82 ASP A C 1
ATOM 647 O O . ASP A 1 82 ? -5.715 8.281 -14.085 1.00 60.50 82 ASP A O 1
ATOM 651 N N . SER A 1 83 ? -5.036 10.179 -15.051 1.00 65.88 83 SER A N 1
ATOM 652 C CA . SER A 1 83 ? -4.657 9.561 -16.325 1.00 65.88 83 SER A CA 1
ATOM 653 C C . SER A 1 83 ? -3.241 8.978 -16.334 1.00 65.88 83 SER A C 1
ATOM 655 O O . SER A 1 83 ? -2.771 8.535 -17.383 1.00 65.88 83 SER A O 1
ATOM 657 N N . ASN A 1 84 ? -2.515 9.031 -15.214 1.00 76.50 84 ASN A N 1
ATOM 658 C CA . ASN A 1 84 ? -1.136 8.578 -15.162 1.00 76.50 84 ASN A CA 1
ATOM 659 C C . ASN A 1 84 ? -1.065 7.047 -14.979 1.00 76.50 84 ASN A C 1
ATOM 661 O O . ASN A 1 84 ? -1.428 6.543 -13.916 1.00 76.50 84 ASN A O 1
ATOM 665 N N . PRO A 1 85 ? -0.551 6.278 -15.959 1.00 79.81 85 PRO A N 1
ATOM 666 C CA . PRO A 1 85 ? -0.647 4.819 -15.935 1.00 79.81 85 PRO A CA 1
ATOM 667 C C . PRO A 1 85 ? 0.194 4.133 -14.844 1.00 79.81 85 PRO A C 1
ATOM 669 O O . PRO A 1 85 ? 0.016 2.939 -14.623 1.00 79.81 85 PRO A O 1
ATOM 672 N N . TRP A 1 86 ? 1.096 4.846 -14.155 1.00 84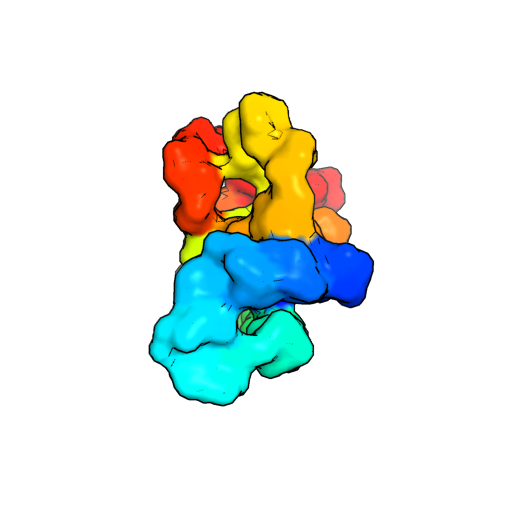.25 86 TRP A N 1
ATOM 673 C CA . TRP A 1 86 ? 1.863 4.303 -13.021 1.00 84.25 86 TRP A CA 1
ATOM 674 C C . TRP A 1 86 ? 1.385 4.801 -11.648 1.00 84.25 86 TRP A C 1
ATOM 676 O O . TRP A 1 86 ? 2.032 4.523 -10.640 1.00 84.25 86 TRP A O 1
ATOM 686 N N . VAL A 1 87 ? 0.248 5.507 -11.576 1.00 82.94 87 VAL A N 1
ATOM 687 C CA . VAL A 1 87 ? -0.310 6.036 -10.316 1.00 82.94 87 VAL A CA 1
ATOM 688 C C . VAL A 1 87 ? -0.604 4.937 -9.283 1.00 82.94 87 VAL A C 1
ATOM 690 O O . VAL A 1 87 ? -0.474 5.149 -8.078 1.00 82.94 87 VAL A O 1
ATOM 693 N N . THR A 1 88 ? -0.891 3.719 -9.751 1.00 84.44 88 THR A N 1
ATOM 694 C CA . THR A 1 88 ? -1.118 2.530 -8.916 1.00 84.44 88 THR A CA 1
ATOM 695 C C . THR A 1 88 ? 0.107 2.108 -8.107 1.00 84.44 88 THR A C 1
ATOM 697 O O . THR A 1 88 ? -0.017 1.252 -7.245 1.00 84.44 88 THR A O 1
ATOM 700 N N . ALA A 1 89 ? 1.290 2.675 -8.361 1.00 85.94 89 ALA A N 1
ATOM 701 C CA . ALA A 1 89 ? 2.464 2.458 -7.521 1.00 85.94 89 ALA A CA 1
ATOM 702 C C . ALA A 1 89 ? 2.347 3.134 -6.141 1.00 85.94 89 ALA A C 1
ATOM 704 O O . ALA A 1 89 ? 3.064 2.745 -5.222 1.00 85.94 89 ALA A O 1
ATOM 705 N N . PHE A 1 90 ? 1.427 4.085 -5.962 1.00 83.88 90 PHE A N 1
ATOM 706 C CA . PHE A 1 90 ? 1.435 5.003 -4.816 1.00 83.88 90 PHE A CA 1
ATOM 707 C C . PHE A 1 90 ? 0.193 4.930 -3.919 1.00 83.88 90 PHE A C 1
ATOM 709 O O . PHE A 1 90 ? 0.166 5.541 -2.850 1.00 83.88 90 PHE A O 1
ATOM 716 N N . ALA A 1 91 ? -0.833 4.189 -4.336 1.00 83.81 91 ALA A N 1
ATOM 717 C CA . ALA A 1 91 ? -2.051 3.980 -3.565 1.00 83.81 91 ALA A CA 1
ATOM 718 C C . ALA A 1 91 ? -2.615 2.578 -3.789 1.00 83.81 91 ALA A C 1
ATOM 720 O O . ALA A 1 91 ? -2.334 1.929 -4.796 1.00 83.81 91 ALA A O 1
ATOM 721 N N . THR A 1 92 ? -3.430 2.122 -2.847 1.00 83.81 92 THR A N 1
ATOM 722 C CA . THR A 1 92 ? -4.148 0.848 -2.914 1.00 83.81 92 THR A CA 1
ATOM 723 C C . THR A 1 92 ? -5.554 1.014 -2.355 1.00 83.81 92 THR A C 1
ATOM 725 O O . THR A 1 92 ? -5.766 1.833 -1.471 1.00 83.81 92 THR A O 1
ATOM 728 N N . GLU A 1 93 ? -6.527 0.249 -2.842 1.00 81.62 93 GLU A N 1
ATOM 729 C CA . GLU A 1 93 ? -7.901 0.259 -2.322 1.00 81.62 93 GLU A CA 1
ATOM 730 C C . GLU A 1 93 ? -8.038 -0.694 -1.129 1.00 81.62 93 GLU A C 1
ATOM 732 O O . GLU A 1 93 ? -8.501 -1.823 -1.271 1.00 81.62 93 GLU A O 1
ATOM 737 N N . LEU A 1 94 ? -7.644 -0.254 0.068 1.00 80.88 94 LEU A N 1
ATOM 738 C CA . LEU A 1 94 ? -7.725 -1.077 1.282 1.00 80.88 94 LEU A CA 1
ATOM 739 C C . LEU A 1 94 ? -8.918 -0.712 2.176 1.00 80.88 94 LEU A C 1
ATOM 741 O O . LEU A 1 94 ? -9.515 -1.581 2.819 1.00 80.88 94 LEU A O 1
ATOM 745 N N . VAL A 1 95 ? -9.289 0.571 2.212 1.00 73.31 95 VAL A N 1
ATOM 746 C CA . VAL A 1 95 ? -10.337 1.092 3.107 1.00 73.31 95 VAL A CA 1
ATOM 747 C C . VAL A 1 95 ? -11.711 0.479 2.805 1.00 73.31 95 VAL A C 1
ATOM 749 O O . VAL A 1 95 ? -12.425 0.084 3.732 1.00 73.31 95 VAL A O 1
ATOM 752 N N . ASN A 1 96 ? -12.044 0.319 1.523 1.00 65.06 96 ASN A N 1
ATOM 753 C CA . ASN A 1 96 ? -13.321 -0.236 1.064 1.00 65.06 96 ASN A CA 1
ATOM 754 C C . ASN A 1 96 ? -13.378 -1.777 1.137 1.00 65.06 96 ASN A C 1
ATOM 756 O O . ASN A 1 96 ? -14.457 -2.359 1.243 1.00 65.06 96 ASN A O 1
ATOM 760 N N . GLN A 1 97 ? -12.226 -2.457 1.163 1.00 59.72 97 GLN A N 1
ATOM 761 C CA . GLN A 1 97 ? -12.111 -3.924 1.132 1.00 59.72 97 GLN A CA 1
ATOM 762 C C . GLN A 1 97 ? -12.093 -4.566 2.532 1.00 59.72 97 GLN A C 1
ATOM 764 O O . GLN A 1 97 ? -11.274 -5.436 2.832 1.00 59.72 97 GLN A O 1
ATOM 769 N N . HIS A 1 98 ? -13.001 -4.140 3.414 1.00 54.94 98 HIS A N 1
ATOM 770 C CA . HIS A 1 98 ? -13.143 -4.631 4.797 1.00 54.94 98 HIS A CA 1
ATOM 771 C C . HIS A 1 98 ? -12.059 -4.187 5.803 1.00 54.94 98 HIS A C 1
ATOM 773 O O . HIS A 1 98 ? -12.144 -4.564 6.972 1.00 54.94 98 HIS A O 1
ATOM 779 N N . GLY A 1 99 ? -11.099 -3.337 5.415 1.00 52.12 99 GLY A N 1
ATOM 780 C CA . GLY A 1 99 ? -10.093 -2.764 6.327 1.00 52.12 99 GLY A CA 1
ATOM 781 C C . GLY A 1 99 ? -10.625 -1.684 7.284 1.00 52.12 99 GLY A C 1
ATOM 782 O O . GLY A 1 99 ? -9.924 -1.274 8.205 1.00 52.12 99 GLY A O 1
ATOM 783 N N . GLY A 1 100 ? -11.860 -1.212 7.080 1.00 54.44 100 GLY A N 1
ATOM 784 C CA . GLY A 1 100 ? -12.436 -0.083 7.817 1.00 54.44 100 GLY A CA 1
ATOM 785 C C . GLY A 1 100 ? -13.146 -0.410 9.138 1.00 54.44 100 GLY A C 1
ATOM 786 O O . GLY A 1 100 ? -13.317 0.481 9.971 1.00 54.44 100 GLY A O 1
ATOM 787 N N . LYS A 1 101 ? -13.571 -1.660 9.383 1.00 61.09 101 LYS A N 1
ATOM 788 C CA . LYS A 1 101 ? -14.344 -1.979 10.599 1.00 61.09 101 LYS A CA 1
ATOM 789 C C . LYS A 1 101 ? -13.465 -1.855 11.848 1.00 61.09 101 LYS A C 1
ATOM 791 O O . LYS A 1 101 ? -12.562 -2.651 12.070 1.00 61.09 101 LYS A O 1
ATOM 796 N N . GLY A 1 102 ? -13.759 -0.853 12.678 1.00 64.88 102 GLY A N 1
ATOM 797 C CA . GLY A 1 102 ? -13.034 -0.565 13.921 1.00 64.88 102 GLY A CA 1
ATOM 798 C C . GLY A 1 102 ? -11.883 0.439 13.781 1.00 64.88 102 GLY A C 1
ATOM 799 O O . GLY A 1 102 ? -11.337 0.867 14.799 1.00 64.88 102 GLY A O 1
ATOM 800 N N . VAL A 1 103 ? -11.557 0.873 12.558 1.00 70.31 103 VAL A N 1
ATOM 801 C CA . VAL A 1 103 ? -10.577 1.936 12.300 1.00 70.31 103 VAL A CA 1
ATOM 802 C C . VAL A 1 103 ? -11.304 3.268 12.212 1.00 70.31 103 VAL A C 1
ATOM 804 O O . VAL A 1 103 ? -12.209 3.442 11.403 1.00 70.31 103 VAL A O 1
ATOM 807 N N . LYS A 1 104 ? -10.919 4.226 13.057 1.00 70.19 104 LYS A N 1
ATOM 808 C CA . LYS A 1 104 ? -11.565 5.543 13.093 1.00 70.19 104 LYS A CA 1
ATOM 809 C C . LYS A 1 104 ? -10.930 6.526 12.113 1.00 70.19 104 LYS A C 1
ATOM 811 O O . LYS A 1 104 ? -11.613 7.419 11.618 1.00 70.19 104 LYS A O 1
ATOM 816 N N . THR A 1 105 ? -9.623 6.415 11.886 1.00 76.75 105 THR A N 1
ATOM 817 C CA . THR A 1 105 ? -8.875 7.394 11.091 1.00 76.75 105 THR A CA 1
ATOM 818 C C . THR A 1 105 ? -7.666 6.745 10.430 1.00 76.75 105 THR A C 1
ATOM 820 O O . THR A 1 105 ? -6.916 6.027 11.093 1.00 76.75 105 THR A O 1
ATOM 823 N N . TRP A 1 106 ? -7.478 7.055 9.148 1.00 79.69 106 TRP A N 1
ATOM 824 C CA . TRP A 1 106 ? -6.261 6.783 8.390 1.00 79.69 106 TRP A CA 1
ATOM 825 C C . TRP A 1 106 ? -5.496 8.085 8.169 1.00 79.69 106 TRP A C 1
ATOM 827 O O . TRP A 1 106 ? -6.092 9.098 7.804 1.00 79.69 106 TRP A O 1
ATOM 837 N N . VAL A 1 107 ? -4.186 8.045 8.378 1.00 82.62 107 VAL A N 1
ATOM 838 C CA . VAL A 1 107 ? -3.251 9.119 8.031 1.00 82.62 107 VAL A CA 1
ATOM 839 C C . VAL A 1 107 ? -2.293 8.551 6.995 1.00 82.62 107 VAL A C 1
ATOM 841 O O . VAL A 1 107 ? -1.706 7.503 7.240 1.00 82.62 107 VAL A O 1
ATOM 844 N N . PHE A 1 108 ? -2.151 9.202 5.844 1.00 82.31 108 PHE A N 1
ATOM 845 C CA . PHE A 1 108 ? -1.321 8.702 4.749 1.00 82.31 108 PHE A CA 1
ATOM 846 C C . PHE A 1 108 ? -0.571 9.825 4.039 1.00 82.31 108 PHE A C 1
ATOM 848 O O . PHE A 1 108 ? -0.889 11.004 4.214 1.00 82.31 108 PHE A O 1
ATOM 855 N N . GLY A 1 109 ? 0.432 9.450 3.248 1.00 77.62 109 GLY A N 1
ATOM 856 C CA . GLY A 1 109 ? 1.243 10.375 2.470 1.00 77.62 109 GLY A CA 1
ATOM 857 C C . GLY A 1 109 ? 1.525 9.853 1.066 1.00 77.62 109 GLY A C 1
ATOM 858 O O . GLY A 1 109 ? 0.674 9.229 0.438 1.00 77.62 109 GLY A O 1
ATOM 859 N N . HIS A 1 110 ? 2.726 10.162 0.572 1.00 73.94 110 HIS A N 1
ATOM 860 C CA . HIS A 1 110 ? 3.282 9.714 -0.711 1.00 73.94 110 HIS A CA 1
ATOM 861 C C . HIS A 1 110 ? 2.566 10.207 -1.987 1.00 73.94 110 HIS A C 1
ATOM 863 O O . HIS A 1 110 ? 3.153 10.211 -3.062 1.00 73.94 110 HIS A O 1
ATOM 869 N N . THR A 1 111 ? 1.355 10.754 -1.878 1.00 63.53 111 THR A N 1
ATOM 870 C CA . THR A 1 111 ? 0.617 11.334 -3.015 1.00 63.53 111 THR A CA 1
ATOM 871 C C . THR A 1 111 ? 1.060 12.751 -3.389 1.00 63.53 111 THR A C 1
ATOM 873 O O . THR A 1 111 ? 0.631 13.281 -4.411 1.00 63.53 111 THR A O 1
ATOM 876 N N . HIS 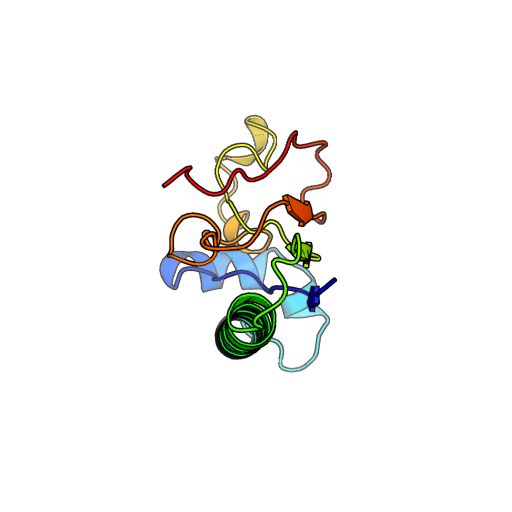A 1 112 ? 1.886 13.394 -2.550 1.00 67.62 112 HIS A N 1
ATOM 877 C CA . HIS A 1 112 ? 2.302 14.802 -2.677 1.00 67.62 112 HIS A CA 1
ATOM 878 C C . HIS A 1 112 ? 1.109 15.782 -2.794 1.00 67.62 112 HIS A C 1
ATOM 880 O O . HIS A 1 112 ? 1.249 16.909 -3.274 1.00 67.62 112 HIS A O 1
ATOM 886 N N . TYR A 1 113 ? -0.068 15.360 -2.324 1.00 66.12 113 TYR A N 1
ATOM 887 C CA . TYR A 1 113 ? -1.317 16.108 -2.355 1.00 66.12 113 TYR A CA 1
ATOM 888 C C . TYR A 1 113 ? -1.969 16.099 -0.969 1.00 66.12 113 TYR A C 1
ATOM 890 O O . TYR A 1 113 ? -2.005 15.075 -0.288 1.00 66.12 113 TYR A O 1
ATOM 898 N N . SER A 1 114 ? -2.495 17.248 -0.540 1.00 61.50 114 SER A N 1
ATOM 899 C CA . SER A 1 114 ? -3.249 17.354 0.711 1.00 61.50 114 SER A CA 1
ATOM 900 C C . SER A 1 114 ? -4.665 16.810 0.515 1.00 61.50 114 SER A C 1
ATOM 902 O O . SER A 1 114 ? -5.576 17.557 0.170 1.00 61.50 114 SER A O 1
ATOM 904 N N . ALA A 1 115 ? -4.839 15.507 0.728 1.00 61.72 115 ALA A N 1
ATOM 905 C CA . ALA A 1 115 ? -6.144 14.852 0.721 1.00 61.72 115 ALA A CA 1
ATOM 906 C C . ALA A 1 115 ? -6.824 14.939 2.101 1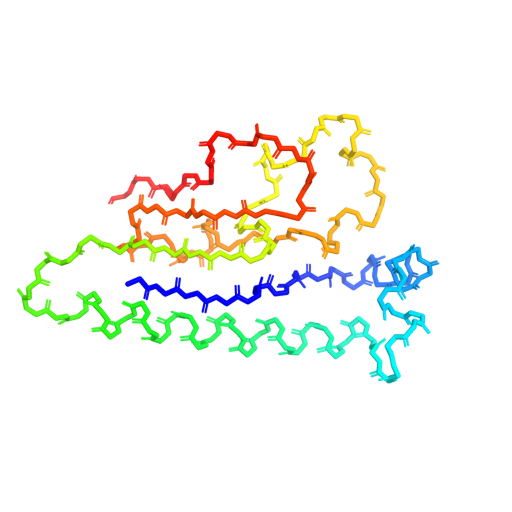.00 61.72 115 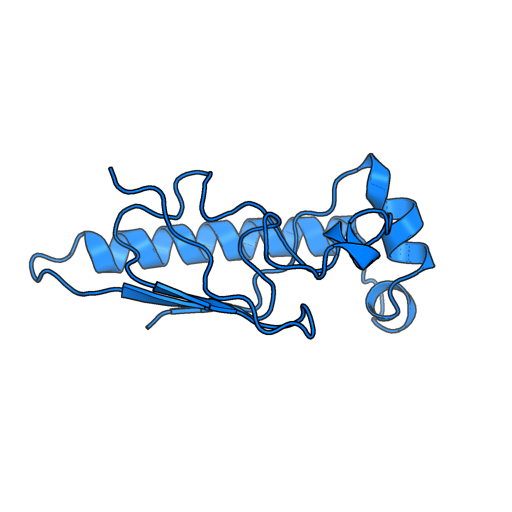ALA A C 1
ATOM 908 O O . ALA A 1 115 ? -6.174 14.826 3.141 1.00 61.72 115 ALA A O 1
ATOM 909 N N . SER A 1 116 ? -8.147 15.127 2.114 1.00 56.91 116 SER A N 1
ATOM 910 C CA . SER A 1 116 ? -8.938 15.377 3.329 1.00 56.91 116 SER A CA 1
ATOM 911 C C . SER A 1 116 ? -9.047 14.158 4.252 1.00 56.91 116 SER A C 1
ATOM 913 O O . SER A 1 116 ? -9.151 14.331 5.464 1.00 56.91 116 SER A O 1
ATOM 915 N N . SER A 1 117 ? -9.108 12.941 3.693 1.00 56.62 117 SER A N 1
ATOM 916 C CA . SER A 1 117 ? -9.000 11.625 4.362 1.00 56.62 117 SER A CA 1
ATOM 917 C C . SER A 1 117 ? -9.544 10.506 3.461 1.00 56.62 117 SER A C 1
ATOM 919 O O . SER A 1 117 ? -10.425 10.743 2.640 1.00 56.62 117 SER A O 1
ATOM 921 N N . CYS A 1 118 ? -9.074 9.270 3.668 1.00 60.50 118 CYS A N 1
ATOM 922 C CA . CYS A 1 118 ? -9.768 8.064 3.218 1.00 60.50 118 CYS A CA 1
ATOM 923 C C . CYS A 1 118 ? -10.807 7.709 4.288 1.00 60.50 118 CYS A C 1
ATOM 925 O O . CYS A 1 118 ? -10.441 7.315 5.401 1.00 60.50 118 CYS A O 1
ATOM 927 N N . ALA A 1 119 ? -12.095 7.885 3.995 1.00 53.25 119 ALA A N 1
ATOM 928 C CA . ALA A 1 119 ? -13.160 7.531 4.927 1.00 53.25 119 ALA A CA 1
ATOM 929 C C . ALA A 1 119 ? -13.475 6.032 4.824 1.00 53.25 119 ALA A C 1
ATOM 931 O O . ALA A 1 119 ? -13.826 5.536 3.758 1.00 53.25 119 ALA A O 1
ATOM 932 N N . ALA A 1 120 ? -13.382 5.308 5.942 1.00 48.62 120 ALA A N 1
ATOM 933 C CA . ALA A 1 120 ? -13.982 3.982 6.042 1.00 48.62 120 ALA A CA 1
ATOM 934 C C . ALA A 1 120 ? -15.503 4.132 5.957 1.00 48.62 120 ALA A C 1
ATOM 936 O O . ALA A 1 120 ? -16.077 4.906 6.725 1.00 48.62 120 ALA A O 1
ATOM 937 N N . ALA A 1 121 ? -16.141 3.412 5.028 1.00 39.44 121 ALA A N 1
ATOM 938 C CA . ALA A 1 121 ? -17.592 3.397 4.900 1.00 39.44 121 ALA A CA 1
ATOM 939 C C . ALA A 1 121 ? -18.237 3.160 6.276 1.00 39.44 121 ALA A C 1
ATOM 941 O O . ALA A 1 121 ? -17.925 2.187 6.970 1.00 39.44 121 ALA A O 1
ATOM 942 N N . SER A 1 122 ? -19.103 4.087 6.686 1.00 35.22 122 SER A N 1
ATOM 943 C CA . SER A 1 122 ? -19.866 3.988 7.924 1.00 35.22 122 SER A CA 1
ATOM 944 C C . SER A 1 122 ? -20.867 2.842 7.797 1.00 35.22 122 SER A C 1
ATOM 946 O O . SER A 1 122 ? -21.849 2.968 7.064 1.00 35.22 122 SER A O 1
ATOM 948 N N . GLY A 1 123 ? -20.594 1.735 8.485 1.00 35.66 123 GLY A N 1
ATOM 949 C CA . GLY A 1 123 ? -21.525 0.629 8.704 1.00 35.66 123 GLY A CA 1
ATOM 950 C C . GLY A 1 123 ? -21.859 0.493 10.176 1.00 35.66 123 GLY A C 1
ATOM 951 O O . GLY A 1 123 ? -20.907 0.566 10.988 1.00 35.66 123 GLY A O 1
#

Sequence (123 aa):
MLDCTLLSAIPEAARGIVEAKVNDFKEISQWTAQRHGAVHDDEVALLREQVKQVTSSLIKRRLLIATHHAPCIESTFRQEHDSNPWVTAFATELVNQHGGKGVKTWVFGHTHYSASSCAAASG

pLDDT: mean 79.23, std 14.28, range [35.22, 95.31]

Radius of gyration: 15.02 Å; chains: 1; bounding box: 40×27×43 Å

Secondary structure (DSSP, 8-state):
-EEE-------HHHHHHHHHH-THHHHSTT--HHHHHHHHHHHHHHHHHHHHHHHTSSS-PPEEEEESSBS-STTTS-GGGTT-TTGGGSB---IIIIITTTEEEEE--SSSS-----PPP--